Protein AF-A0A5N0YG51-F1 (afdb_monomer)

Secondary structure (DSSP, 8-state):
---EEHHHHHHHTTS-HHHHHHH--HHHHHHHEEEEEETTEEEEEE-HHHHHHHHHHHHS------------S--HHHHHHHHHHHHHHHHHHHHHHHHHHHHHHHHHHHHHHHHHHHHHHHHHHHHHS----

Organism: NCBI:txid53345

Foldseek 3Di:
DDWAALVRLCVVLVHDSVVVVLVCDPVNCVPFWDFDQDPNDTTITGHPVSSVVSSCVSVVDPDPDPDPDPDDDDVPVVVVVVVVVVVVVVVVVVVVVVVVVVVVVVVVVVVVVVVVVVVVVVVVVVVVPDDDD

Radius of gyration: 28.39 Å; Cα contacts (8 Å, |Δi|>4): 68; chains: 1; bounding box: 48×40×88 Å

Sequence (133 aa):
MTDKTIKELAEEFHVSKQAIRKRLSADFRENYVQTVTRNGVKTLVVSYKGYWLLKQHFLGSNTTGNQVETVTSNDENSIIDFLHEQLQEKDTQIKQMQKLLDQQQQLTLQANQQIEKLQEQLQLAYTEETPED

Nearest PDB structures (foldseek):
  2rdp-assembly1_A-2  TM=3.921E-01  e=1.445E-02  Geobacillus stearothermophilus
  5k5o-assembly1_C  TM=5.332E-01  e=8.472E-02  Sulfolobus sp. NOB8H2
  3eco-assembly1_A  TM=4.017E-01  e=3.579E-01  Staphylococcus aureus subsp. aureus Mu50
  3fm5-assembly3_D  TM=4.093E-01  e=5.302E-01  Rhodococcus jostii RHA1
  8s8f-assembly1_K  TM=3.637E-01  e=3.140E-01  Kluyveromyces lactis NRRL Y-1140

Mean predicted aligned error: 14.41 Å

pLDDT: mean 79.54, std 16.94, range [36.66, 97.81]

Structure (mmCIF, N/CA/C/O backbone):
data_AF-A0A5N0YG51-F1
#
_entry.id   AF-A0A5N0YG51-F1
#
loop_
_atom_site.group_PDB
_atom_site.id
_atom_site.type_symbol
_atom_site.label_atom_id
_atom_site.label_alt_id
_atom_site.label_comp_id
_atom_site.label_asym_id
_atom_site.label_entity_id
_atom_site.label_seq_id
_atom_site.pdbx_PDB_ins_code
_atom_site.Cartn_x
_atom_site.Cartn_y
_atom_site.Cartn_z
_atom_site.occupancy
_atom_site.B_iso_or_equiv
_atom_site.auth_seq_id
_atom_site.auth_comp_id
_atom_site.auth_asym_id
_atom_site.auth_atom_id
_atom_site.pdbx_PDB_model_num
ATOM 1 N N . MET A 1 1 ? 2.578 12.013 -6.818 1.00 53.91 1 MET A N 1
ATOM 2 C CA . MET A 1 1 ? 3.282 10.816 -7.333 1.00 53.91 1 MET A CA 1
ATOM 3 C C . MET A 1 1 ? 4.607 11.290 -7.899 1.00 53.91 1 MET A C 1
ATOM 5 O O . MET A 1 1 ? 4.592 12.259 -8.644 1.00 53.91 1 MET A O 1
ATOM 9 N N . THR A 1 2 ? 5.726 10.714 -7.463 1.00 72.81 2 THR A N 1
ATOM 10 C CA . THR A 1 2 ?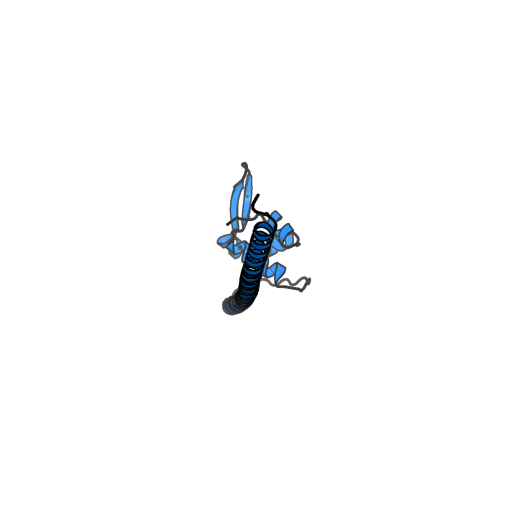 7.050 11.347 -7.601 1.00 72.81 2 THR A CA 1
ATOM 11 C C . THR A 1 2 ? 7.904 10.613 -8.624 1.00 72.81 2 THR A C 1
ATOM 13 O O . THR A 1 2 ? 8.128 9.412 -8.479 1.00 72.81 2 THR A O 1
ATOM 16 N N . ASP A 1 3 ? 8.404 11.339 -9.622 1.00 83.62 3 ASP A N 1
ATOM 17 C CA . ASP A 1 3 ? 9.371 10.805 -10.580 1.00 83.62 3 ASP 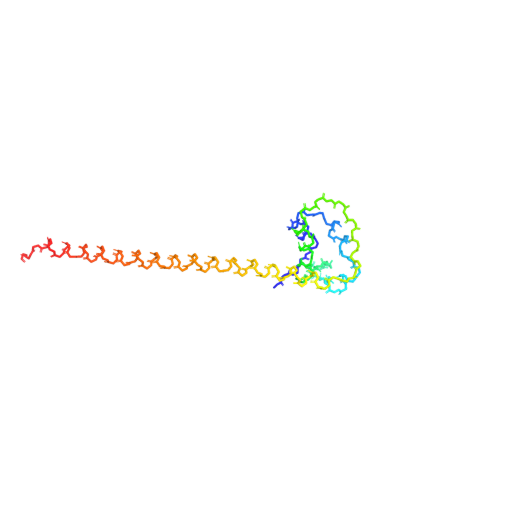A CA 1
ATOM 18 C C . ASP A 1 3 ? 10.722 10.569 -9.906 1.00 83.62 3 ASP A C 1
ATOM 20 O O . ASP A 1 3 ? 11.203 11.406 -9.130 1.00 83.62 3 ASP A O 1
ATOM 24 N N . LYS A 1 4 ? 11.344 9.435 -10.231 1.00 89.44 4 LYS A N 1
ATOM 25 C CA . LYS A 1 4 ? 12.583 8.975 -9.598 1.00 89.44 4 LYS A CA 1
ATOM 26 C C . LYS A 1 4 ? 13.734 8.956 -10.588 1.00 89.44 4 LYS A C 1
ATOM 28 O O . LYS A 1 4 ? 13.596 8.571 -11.746 1.00 89.44 4 LYS A O 1
ATOM 33 N N . THR A 1 5 ? 14.901 9.358 -10.125 1.00 92.06 5 THR A N 1
ATOM 34 C CA . THR A 1 5 ? 16.156 9.273 -10.867 1.00 92.06 5 THR A CA 1
ATOM 35 C C . THR A 1 5 ? 16.670 7.838 -10.895 1.00 92.06 5 THR A C 1
ATOM 37 O O . THR A 1 5 ? 16.426 7.055 -9.982 1.00 92.06 5 THR A O 1
ATOM 40 N N . ILE A 1 6 ? 17.497 7.503 -11.889 1.00 90.44 6 ILE A N 1
ATOM 41 C CA . ILE A 1 6 ? 18.175 6.192 -11.952 1.00 90.44 6 ILE A CA 1
ATOM 42 C C . ILE A 1 6 ? 18.959 5.887 -10.661 1.00 90.44 6 ILE A C 1
ATOM 44 O O . ILE A 1 6 ? 19.098 4.726 -10.288 1.00 90.44 6 ILE A O 1
ATOM 48 N N . LYS A 1 7 ? 19.482 6.914 -9.974 1.00 90.75 7 LYS A N 1
ATOM 49 C CA . LYS A 1 7 ? 20.189 6.741 -8.698 1.00 90.75 7 LYS A CA 1
ATOM 50 C C . LYS A 1 7 ? 19.244 6.235 -7.606 1.00 90.75 7 LYS A C 1
ATOM 52 O O . LYS A 1 7 ? 19.561 5.232 -6.984 1.00 90.75 7 LYS A O 1
ATOM 57 N N . GLU A 1 8 ? 18.108 6.900 -7.421 1.00 90.50 8 GLU A N 1
ATOM 58 C CA . GLU A 1 8 ? 17.109 6.517 -6.414 1.00 90.50 8 GLU A CA 1
ATOM 59 C C . GLU A 1 8 ? 16.550 5.117 -6.697 1.00 90.50 8 GLU A C 1
ATOM 61 O O . GLU A 1 8 ? 16.408 4.315 -5.784 1.00 90.50 8 GLU A O 1
ATOM 66 N N . LEU A 1 9 ? 16.317 4.789 -7.973 1.00 89.94 9 LEU A N 1
ATOM 67 C CA . LEU A 1 9 ? 15.889 3.450 -8.388 1.00 89.94 9 LEU A CA 1
ATOM 68 C C . LEU A 1 9 ? 16.922 2.368 -8.055 1.00 89.94 9 LEU A C 1
ATOM 70 O O . LEU A 1 9 ? 16.560 1.287 -7.609 1.00 89.94 9 LEU A O 1
ATOM 74 N N . ALA A 1 10 ? 18.208 2.648 -8.279 1.00 88.31 10 ALA A N 1
ATOM 75 C CA . ALA A 1 10 ? 19.290 1.702 -8.004 1.00 88.31 10 ALA A CA 1
ATOM 76 C C . ALA A 1 10 ? 19.391 1.375 -6.512 1.00 88.31 10 ALA A C 1
ATOM 78 O O . ALA A 1 10 ? 19.545 0.215 -6.138 1.00 88.31 10 ALA A O 1
ATOM 79 N N . GLU A 1 11 ? 19.282 2.407 -5.677 1.00 88.81 11 GLU A N 1
ATOM 80 C CA . GLU A 1 11 ? 19.307 2.272 -4.222 1.00 88.81 11 GLU A CA 1
ATOM 81 C C . GLU A 1 11 ? 18.078 1.505 -3.714 1.00 88.81 11 GLU A C 1
ATOM 83 O O . GLU A 1 11 ? 18.229 0.602 -2.897 1.00 88.81 11 GLU A O 1
ATOM 88 N N . GLU A 1 12 ? 16.887 1.798 -4.245 1.00 87.94 12 GLU A N 1
ATOM 89 C CA . GLU A 1 12 ? 15.632 1.164 -3.825 1.00 87.94 12 GLU A CA 1
ATOM 90 C C . GLU A 1 12 ? 15.495 -0.295 -4.282 1.00 87.94 12 GLU A C 1
ATOM 92 O O . GLU A 1 12 ? 14.955 -1.122 -3.555 1.00 87.94 12 GLU A O 1
ATOM 97 N N . PHE A 1 13 ? 15.977 -0.627 -5.479 1.00 85.31 13 PHE A N 1
ATOM 98 C CA . PHE A 1 13 ? 15.923 -1.995 -6.003 1.00 85.31 13 PHE A CA 1
ATOM 99 C C . PHE A 1 13 ? 17.128 -2.843 -5.583 1.00 85.31 13 PHE A C 1
ATOM 101 O O . PHE A 1 13 ? 17.198 -4.010 -5.950 1.00 85.31 13 PHE A O 1
ATOM 108 N N . HIS A 1 14 ? 18.093 -2.270 -4.854 1.00 86.25 14 HIS A N 1
ATOM 109 C CA . HIS A 1 14 ? 19.357 -2.922 -4.496 1.00 86.25 14 HIS A CA 1
ATOM 110 C C . HIS A 1 14 ? 20.130 -3.479 -5.709 1.00 86.25 14 HIS A C 1
ATOM 112 O O . HIS A 1 14 ? 20.790 -4.515 -5.633 1.00 86.25 14 HIS A O 1
ATOM 118 N N . VAL A 1 15 ? 20.085 -2.766 -6.840 1.00 84.69 15 VAL A N 1
ATOM 119 C CA . VAL A 1 15 ? 20.788 -3.135 -8.080 1.00 84.69 15 VAL A CA 1
ATOM 120 C C . VAL A 1 15 ? 21.717 -2.027 -8.553 1.00 84.69 15 VAL A C 1
ATOM 122 O O . VAL A 1 15 ? 21.613 -0.865 -8.167 1.00 84.69 15 VAL A O 1
ATOM 125 N N . SER A 1 16 ? 22.648 -2.359 -9.448 1.00 87.25 16 SER A N 1
ATOM 126 C CA . SER A 1 16 ? 23.538 -1.344 -10.008 1.00 87.25 16 SER A CA 1
ATOM 127 C C . SER A 1 16 ? 22.788 -0.370 -10.932 1.00 87.25 16 SER A C 1
ATOM 129 O O . SER A 1 16 ? 21.889 -0.747 -11.687 1.00 87.25 16 SER A O 1
ATOM 131 N N . LYS A 1 17 ? 23.230 0.896 -10.972 1.00 90.06 17 LYS A N 1
ATOM 132 C CA . LYS A 1 17 ? 22.726 1.900 -11.937 1.00 90.06 1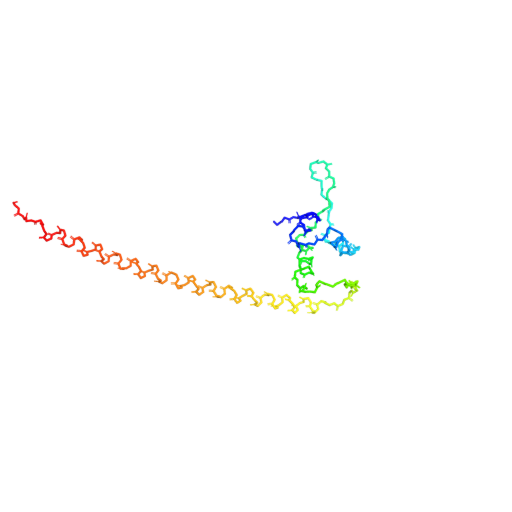7 LYS A CA 1
ATOM 133 C C . LYS A 1 17 ? 22.840 1.421 -13.390 1.00 90.06 17 LYS A C 1
ATOM 135 O O . LYS A 1 17 ? 22.059 1.844 -14.238 1.00 90.06 17 LYS A O 1
ATOM 140 N N . GLN A 1 18 ? 23.829 0.571 -13.679 1.00 87.62 18 GLN A N 1
ATOM 141 C CA . GLN A 1 18 ? 24.020 -0.008 -15.008 1.00 87.62 18 GLN A CA 1
ATOM 142 C C . GLN A 1 18 ? 22.982 -1.083 -15.326 1.00 87.62 18 GLN A C 1
ATOM 144 O O . GLN A 1 18 ? 22.491 -1.113 -16.451 1.00 87.62 18 GLN A O 1
ATOM 149 N N . ALA A 1 19 ? 22.586 -1.901 -14.347 1.00 84.69 19 ALA A N 1
ATOM 150 C CA . ALA A 1 19 ? 21.508 -2.870 -14.522 1.00 84.69 19 ALA A CA 1
ATOM 151 C C . ALA A 1 19 ? 20.198 -2.171 -14.909 1.00 84.69 19 ALA A C 1
ATOM 153 O O . ALA A 1 19 ? 19.544 -2.585 -15.863 1.00 84.69 19 ALA A O 1
ATOM 154 N N . ILE A 1 20 ? 19.873 -1.052 -14.253 1.00 86.50 20 ILE A N 1
ATOM 155 C CA . ILE A 1 20 ? 18.703 -0.241 -14.616 1.00 86.50 20 ILE A CA 1
ATOM 156 C C . ILE A 1 20 ? 18.856 0.335 -16.022 1.00 86.50 20 ILE A C 1
ATOM 158 O O . ILE A 1 20 ? 17.963 0.163 -16.842 1.00 86.50 20 ILE A O 1
ATOM 162 N N . ARG A 1 21 ? 19.998 0.956 -16.355 1.00 88.69 21 ARG A N 1
ATOM 163 C CA . ARG A 1 21 ? 20.228 1.510 -17.704 1.00 88.69 21 ARG A CA 1
ATOM 164 C C . ARG A 1 21 ? 20.089 0.476 -18.814 1.00 88.69 21 ARG A C 1
ATOM 166 O O . ARG A 1 21 ? 19.566 0.813 -19.867 1.00 88.69 21 ARG A O 1
ATOM 173 N N . LYS A 1 22 ? 20.513 -0.765 -18.574 1.00 88.31 22 LYS A N 1
ATOM 174 C CA . LYS A 1 22 ? 20.366 -1.869 -19.529 1.00 88.31 22 LYS A CA 1
ATOM 175 C C . LYS A 1 22 ? 18.898 -2.196 -19.828 1.00 88.31 22 LYS A C 1
ATOM 177 O O . LYS A 1 22 ? 18.598 -2.682 -20.910 1.00 88.31 22 LYS A O 1
ATOM 182 N N . ARG A 1 23 ? 17.994 -1.914 -18.887 1.00 81.75 23 ARG A N 1
ATOM 183 C CA . ARG A 1 23 ? 16.544 -2.108 -19.031 1.00 81.75 23 ARG A CA 1
ATOM 184 C C . ARG A 1 23 ? 15.824 -0.897 -19.636 1.00 81.75 23 ARG A C 1
ATOM 186 O O . ARG A 1 23 ? 14.670 -1.023 -20.022 1.00 81.75 23 ARG A O 1
ATOM 193 N N . LEU A 1 24 ? 16.489 0.253 -19.772 1.00 85.44 24 LEU A N 1
ATOM 194 C CA . LEU A 1 24 ? 15.952 1.424 -20.474 1.00 85.44 24 LEU A CA 1
ATOM 195 C C . LEU A 1 24 ? 16.165 1.266 -21.993 1.00 85.44 24 LEU A C 1
ATOM 197 O O . LEU A 1 24 ? 17.057 1.903 -22.564 1.00 85.44 24 LEU A O 1
ATOM 201 N N . SER A 1 25 ? 15.355 0.421 -22.639 1.00 84.75 25 SER A N 1
ATOM 202 C CA . SER A 1 25 ? 15.293 0.316 -24.106 1.00 84.75 25 SER A CA 1
ATOM 203 C C . SER A 1 25 ? 14.831 1.633 -24.749 1.00 84.75 25 SER A C 1
ATOM 205 O O . SER A 1 25 ? 14.337 2.527 -24.058 1.00 84.75 25 SER A O 1
ATOM 207 N N . ALA A 1 26 ? 15.007 1.776 -26.067 1.00 84.25 26 ALA A N 1
ATOM 208 C CA . ALA A 1 26 ? 14.552 2.964 -26.796 1.00 84.25 26 ALA A CA 1
ATOM 209 C C . ALA A 1 26 ? 13.051 3.222 -26.559 1.00 84.25 26 ALA A C 1
ATOM 211 O O . ALA A 1 26 ? 12.689 4.304 -26.098 1.00 84.25 26 ALA A O 1
ATOM 212 N N . ASP A 1 27 ? 12.229 2.184 -26.711 1.00 81.31 27 ASP A N 1
ATOM 213 C CA . ASP A 1 27 ? 10.778 2.242 -26.504 1.00 81.31 27 ASP A CA 1
ATOM 214 C C . ASP A 1 27 ? 10.413 2.586 -25.053 1.00 81.31 27 ASP A C 1
ATOM 216 O O . ASP A 1 27 ? 9.524 3.396 -24.787 1.00 81.31 27 ASP A O 1
ATOM 220 N N . PHE A 1 28 ? 11.135 2.024 -24.076 1.00 85.25 28 PHE A N 1
ATOM 221 C CA . PHE A 1 28 ? 10.908 2.350 -22.667 1.00 85.25 28 PHE A CA 1
ATOM 222 C C . PHE A 1 28 ? 11.228 3.819 -22.377 1.00 85.25 28 PHE A C 1
ATOM 224 O O . PHE A 1 28 ? 10.552 4.474 -21.579 1.00 85.25 28 PHE A O 1
ATOM 231 N N . ARG A 1 29 ? 12.276 4.353 -23.013 1.00 87.06 29 ARG A N 1
ATOM 232 C CA . ARG A 1 29 ? 12.686 5.745 -22.826 1.00 87.06 29 ARG A CA 1
ATOM 233 C C . ARG A 1 29 ? 11.692 6.719 -23.432 1.00 87.06 29 ARG A C 1
ATOM 235 O O . ARG A 1 29 ? 11.448 7.748 -22.818 1.00 87.06 29 ARG A O 1
ATOM 242 N N . GLU A 1 30 ? 11.121 6.389 -24.580 1.00 87.19 30 GLU A N 1
ATOM 243 C CA . GLU A 1 30 ? 10.099 7.210 -25.226 1.00 87.19 30 GLU A CA 1
ATOM 244 C C . GLU A 1 30 ? 8.829 7.317 -24.373 1.00 87.19 30 GLU A C 1
ATOM 246 O O . GLU A 1 30 ? 8.278 8.402 -24.209 1.00 87.19 30 GLU A O 1
ATOM 251 N N . ASN A 1 31 ? 8.412 6.211 -23.752 1.00 84.06 31 ASN A N 1
ATOM 252 C CA . ASN A 1 31 ? 7.143 6.151 -23.029 1.00 84.06 31 ASN A CA 1
ATOM 253 C C . ASN A 1 31 ? 7.232 6.556 -21.551 1.00 84.06 31 ASN A C 1
ATOM 255 O O . ASN A 1 31 ? 6.256 7.050 -20.982 1.00 84.06 31 ASN A O 1
ATOM 259 N N . TYR A 1 32 ? 8.372 6.317 -20.894 1.00 86.81 32 TYR A N 1
ATOM 260 C CA . TYR A 1 32 ? 8.442 6.375 -19.430 1.00 86.81 32 TYR A CA 1
ATOM 261 C C . TYR A 1 32 ? 9.598 7.188 -18.864 1.00 86.81 32 TYR A C 1
ATOM 263 O O . TYR A 1 32 ? 9.686 7.320 -17.638 1.00 86.81 32 TYR A O 1
ATOM 271 N N . VAL A 1 33 ? 10.474 7.730 -19.708 1.00 89.06 33 VAL A N 1
ATOM 272 C CA . VAL A 1 33 ? 11.636 8.502 -19.275 1.00 89.06 33 VAL A CA 1
ATOM 273 C C . VAL A 1 33 ? 11.512 9.931 -19.760 1.00 89.06 33 VAL A C 1
ATOM 275 O O . VAL A 1 33 ? 11.319 10.198 -20.938 1.00 89.06 33 VAL A O 1
ATOM 278 N N . GLN A 1 34 ? 11.705 10.869 -18.843 1.00 89.94 34 GLN A N 1
ATOM 279 C CA . GLN A 1 34 ? 11.687 12.286 -19.155 1.00 89.94 34 GLN A CA 1
ATOM 280 C C . GLN A 1 34 ? 12.924 12.983 -18.607 1.00 89.94 34 GLN A C 1
ATOM 282 O O . GLN A 1 34 ? 13.550 12.552 -17.637 1.00 89.94 34 GLN A O 1
ATOM 287 N N . THR A 1 35 ? 13.295 14.080 -19.258 1.00 90.38 35 THR A N 1
ATOM 288 C CA . THR A 1 35 ? 14.376 14.942 -18.785 1.00 90.38 35 THR A CA 1
ATOM 289 C C . THR A 1 35 ? 13.761 16.151 -18.106 1.00 90.38 35 THR A C 1
ATOM 291 O O . THR A 1 35 ? 13.072 16.937 -18.748 1.00 90.38 35 THR A O 1
ATOM 294 N N . VAL A 1 36 ? 14.029 16.309 -16.813 1.00 87.00 36 VAL A N 1
ATOM 295 C CA . VAL A 1 36 ? 13.555 17.433 -16.001 1.00 87.00 36 VAL A CA 1
ATOM 296 C C . VAL A 1 36 ? 14.733 18.283 -15.547 1.00 87.00 36 VAL A C 1
ATOM 298 O O . VAL A 1 36 ? 15.788 17.764 -15.185 1.00 87.00 36 VAL A O 1
ATOM 301 N N . THR A 1 37 ? 14.572 19.602 -15.543 1.00 88.00 37 THR A N 1
ATOM 302 C CA . THR A 1 37 ? 15.599 20.507 -15.015 1.00 88.00 37 THR A CA 1
ATOM 303 C C . THR A 1 37 ? 15.407 20.642 -13.509 1.00 88.00 37 THR A C 1
ATOM 305 O O . THR A 1 37 ? 14.448 21.263 -13.060 1.00 88.00 37 THR A O 1
ATOM 308 N N . ARG A 1 38 ? 16.321 20.072 -12.718 1.00 81.25 38 ARG A N 1
ATOM 309 C CA . ARG A 1 38 ? 16.394 20.300 -11.267 1.00 81.25 38 ARG A CA 1
ATOM 310 C C . ARG A 1 38 ? 17.639 21.122 -10.971 1.00 81.25 38 ARG A C 1
ATOM 312 O O . ARG A 1 38 ? 18.728 20.748 -11.391 1.00 81.25 38 ARG A O 1
ATOM 319 N N . ASN A 1 39 ? 17.480 22.234 -10.257 1.00 80.19 39 ASN A N 1
ATOM 320 C CA . ASN A 1 39 ? 18.590 23.100 -9.837 1.00 80.19 39 ASN A CA 1
ATOM 321 C C . ASN A 1 39 ? 19.501 23.532 -11.006 1.00 80.19 39 ASN A C 1
ATOM 323 O O . ASN A 1 39 ? 20.722 23.501 -10.897 1.00 80.19 39 ASN A O 1
ATOM 327 N N . GLY A 1 40 ? 18.908 23.857 -12.161 1.00 83.44 40 GLY A N 1
ATOM 328 C CA . GLY A 1 40 ? 19.647 24.239 -13.372 1.00 83.44 40 GLY A CA 1
ATOM 329 C C . GLY A 1 40 ? 20.319 23.081 -14.125 1.00 83.44 40 GLY A C 1
ATOM 330 O O . GLY A 1 40 ? 20.876 23.304 -15.196 1.00 83.44 40 GLY A O 1
ATOM 331 N N . VAL A 1 41 ? 20.231 21.841 -13.627 1.00 86.25 41 VAL A N 1
ATOM 332 C CA . VAL A 1 41 ? 20.831 20.652 -14.246 1.00 86.25 41 VAL A CA 1
ATOM 333 C C . VAL A 1 41 ? 19.753 19.752 -14.847 1.00 86.25 41 VAL A C 1
ATOM 335 O O . VAL A 1 41 ? 18.800 19.338 -14.179 1.00 86.25 41 VAL A O 1
ATOM 338 N N . LYS A 1 42 ? 19.925 19.403 -16.126 1.00 87.06 42 LYS A N 1
ATOM 339 C CA . LYS A 1 42 ? 19.075 18.428 -16.819 1.00 87.06 42 LYS A CA 1
ATOM 340 C C . LYS A 1 42 ? 19.279 17.045 -16.202 1.00 87.06 42 LYS A C 1
ATOM 342 O O . LYS A 1 42 ? 20.348 16.453 -16.319 1.00 87.06 42 LYS A O 1
ATOM 347 N N . THR A 1 43 ? 18.242 16.538 -15.551 1.00 88.12 43 THR A N 1
ATOM 348 C CA . THR A 1 43 ? 18.238 15.261 -14.844 1.00 88.12 43 THR A CA 1
ATOM 349 C C . THR A 1 43 ? 17.223 14.331 -15.483 1.00 88.12 43 THR A C 1
ATOM 351 O O . THR A 1 43 ? 16.073 14.696 -15.707 1.00 88.12 43 THR A O 1
ATOM 354 N N . LEU A 1 44 ? 17.652 13.107 -15.767 1.00 89.62 44 LEU A N 1
ATOM 355 C CA . LEU A 1 44 ? 16.789 12.078 -16.321 1.00 89.62 44 LEU A CA 1
ATOM 356 C C . LEU A 1 44 ? 16.038 11.375 -15.187 1.00 89.62 44 LEU A C 1
ATOM 358 O O . LEU A 1 44 ? 16.653 10.833 -14.262 1.00 89.62 44 LEU A O 1
ATOM 362 N N . VAL A 1 45 ? 14.713 11.398 -15.273 1.00 90.88 45 VAL A N 1
ATOM 363 C CA . VAL A 1 45 ? 13.804 10.786 -14.307 1.00 90.88 45 VAL A CA 1
ATOM 364 C C . VAL A 1 45 ? 12.869 9.815 -15.013 1.00 90.88 45 VAL A C 1
ATOM 366 O O . VAL A 1 45 ? 12.533 9.973 -16.186 1.00 90.88 45 VAL A O 1
ATOM 369 N N . VAL A 1 46 ? 12.474 8.785 -14.283 1.00 90.19 46 VAL A N 1
ATOM 370 C CA . VAL A 1 46 ? 11.520 7.776 -14.715 1.00 90.19 46 VAL A CA 1
ATOM 371 C C . VAL A 1 46 ? 10.171 8.117 -14.097 1.00 90.19 46 VAL A C 1
ATOM 373 O O . VAL A 1 46 ? 10.081 8.377 -12.892 1.00 90.19 46 VAL A O 1
ATOM 376 N N . SER A 1 47 ? 9.139 8.112 -14.936 1.00 89.56 47 SER A N 1
ATOM 377 C CA . SER A 1 47 ? 7.751 8.298 -14.522 1.00 89.56 47 SER A CA 1
ATOM 378 C C . SER A 1 47 ? 7.304 7.207 -13.549 1.00 89.56 47 SER A C 1
ATOM 380 O O . SER A 1 47 ? 7.861 6.107 -13.509 1.00 89.56 47 SER A O 1
ATOM 382 N N . TYR A 1 48 ? 6.230 7.468 -12.807 1.00 83.19 48 TYR A N 1
ATOM 383 C CA . TYR A 1 48 ? 5.650 6.487 -11.887 1.00 83.19 48 TYR A CA 1
ATOM 384 C C . TYR A 1 48 ? 5.320 5.134 -12.550 1.00 83.19 48 TYR A C 1
ATOM 386 O O . TYR A 1 48 ? 5.567 4.083 -11.962 1.00 83.19 48 TYR A O 1
ATOM 394 N N . LYS A 1 49 ? 4.810 5.143 -13.791 1.00 82.00 49 LYS A N 1
ATOM 395 C CA . LYS A 1 49 ? 4.510 3.911 -14.544 1.00 82.00 49 LYS A CA 1
ATOM 396 C C . LYS A 1 49 ? 5.786 3.134 -14.890 1.00 82.00 49 LYS A C 1
ATOM 398 O O . LYS A 1 49 ? 5.846 1.930 -14.664 1.00 82.00 49 LYS A O 1
ATOM 403 N N . GLY A 1 50 ? 6.830 3.829 -15.349 1.00 85.69 50 GLY A N 1
ATOM 404 C CA . GLY A 1 50 ? 8.130 3.207 -15.617 1.00 85.69 50 GLY A CA 1
ATOM 405 C C . GLY A 1 50 ? 8.807 2.662 -14.359 1.00 85.69 50 GLY A C 1
ATOM 406 O O . GLY A 1 50 ? 9.425 1.601 -14.403 1.00 85.69 50 GLY A O 1
ATOM 407 N N . TYR A 1 51 ? 8.660 3.351 -13.223 1.00 86.88 51 TYR A N 1
ATOM 408 C CA . TYR A 1 51 ? 9.134 2.865 -11.926 1.00 86.88 51 TYR A CA 1
ATOM 409 C C . TYR A 1 51 ? 8.530 1.501 -11.590 1.00 86.88 51 TYR A C 1
ATOM 411 O O . TYR A 1 51 ? 9.276 0.604 -11.209 1.00 86.88 51 TYR A O 1
ATOM 419 N N . TRP A 1 52 ? 7.216 1.328 -11.756 1.00 82.38 52 TRP A N 1
ATOM 420 C CA . TRP A 1 52 ? 6.553 0.058 -11.455 1.00 82.38 52 TRP A CA 1
ATOM 421 C C . TRP A 1 52 ? 7.013 -1.081 -12.359 1.00 82.38 52 TRP A C 1
ATOM 423 O O . TRP A 1 52 ? 7.299 -2.158 -11.845 1.00 82.38 52 TRP A O 1
ATOM 433 N N . LEU A 1 53 ? 7.175 -0.827 -13.660 1.00 83.19 53 LEU A N 1
ATOM 434 C CA . LEU A 1 53 ? 7.721 -1.815 -14.597 1.00 83.19 53 LEU A CA 1
ATOM 435 C C . LEU A 1 53 ? 9.130 -2.269 -14.188 1.00 83.19 53 LEU A C 1
ATOM 437 O O . LEU A 1 53 ? 9.430 -3.461 -14.164 1.00 83.19 53 LEU A O 1
ATOM 441 N N . LEU A 1 54 ? 9.999 -1.318 -13.825 1.00 85.56 54 LEU A N 1
ATOM 442 C CA . LEU A 1 54 ? 11.350 -1.638 -13.363 1.00 85.56 54 LEU A CA 1
ATOM 443 C C . LEU A 1 54 ? 11.322 -2.365 -12.014 1.00 85.56 54 LEU A C 1
ATOM 445 O O . LEU A 1 54 ? 12.044 -3.343 -11.838 1.00 85.56 54 LEU A O 1
ATOM 449 N N . LYS A 1 55 ? 10.475 -1.924 -11.078 1.00 83.94 55 LYS A N 1
ATOM 450 C CA . LYS A 1 55 ? 10.320 -2.552 -9.763 1.00 83.94 55 LYS A CA 1
ATOM 451 C C . LYS A 1 55 ? 9.891 -4.005 -9.902 1.00 83.94 55 LYS A C 1
ATOM 453 O O . LYS A 1 55 ? 10.487 -4.862 -9.264 1.00 83.94 55 LYS A O 1
ATOM 458 N N . GLN A 1 56 ? 8.915 -4.285 -10.760 1.00 73.75 56 GLN A N 1
ATOM 459 C CA . GLN A 1 56 ? 8.468 -5.642 -11.058 1.00 73.75 56 GLN A CA 1
ATOM 460 C C . GLN A 1 56 ? 9.624 -6.504 -11.570 1.00 73.75 56 GLN A C 1
ATOM 462 O O . GLN A 1 56 ? 9.860 -7.588 -11.048 1.00 73.75 56 GLN A O 1
ATOM 467 N N . HIS A 1 57 ? 10.396 -5.996 -12.530 1.00 76.56 57 HIS A N 1
ATOM 468 C CA . HIS A 1 57 ? 11.506 -6.746 -13.108 1.00 76.56 57 HIS A CA 1
ATOM 469 C C . HIS A 1 57 ? 12.622 -7.048 -12.089 1.00 76.56 57 HIS A C 1
ATOM 471 O O . HIS A 1 57 ? 13.250 -8.103 -12.152 1.00 76.56 57 HIS A O 1
ATOM 477 N N . PHE A 1 58 ? 12.926 -6.121 -11.178 1.00 80.00 58 PHE A N 1
ATOM 478 C CA . PHE A 1 58 ? 14.029 -6.290 -10.226 1.00 80.00 58 PHE A CA 1
ATOM 479 C C . PHE A 1 58 ? 13.631 -6.971 -8.911 1.00 80.00 58 PHE A C 1
ATOM 481 O O . PHE A 1 58 ? 14.493 -7.589 -8.298 1.00 80.00 58 PHE A O 1
ATOM 488 N N . LEU A 1 59 ? 12.367 -6.881 -8.478 1.00 70.81 59 LEU A N 1
ATOM 489 C CA . L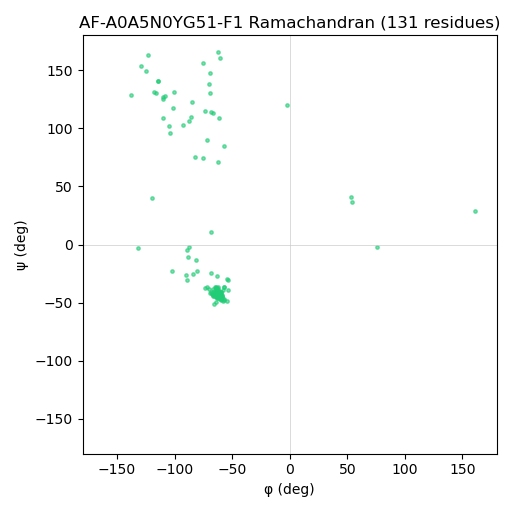EU A 1 59 ? 11.895 -7.487 -7.222 1.00 70.81 59 LEU A CA 1
ATOM 490 C C . LEU A 1 59 ? 11.102 -8.787 -7.431 1.00 70.81 59 LEU A C 1
ATOM 492 O O . LEU A 1 59 ? 11.027 -9.586 -6.507 1.00 70.81 59 LEU A O 1
ATOM 496 N N . GLY A 1 60 ? 10.509 -9.012 -8.609 1.00 58.56 60 GLY A N 1
ATOM 497 C CA . GLY A 1 60 ? 9.728 -10.223 -8.907 1.00 58.56 60 GLY A CA 1
ATOM 498 C C . GLY A 1 60 ? 10.575 -11.439 -9.295 1.00 58.56 60 GLY A C 1
ATOM 499 O O . GLY A 1 60 ? 10.079 -12.561 -9.307 1.00 58.56 60 GLY A O 1
ATOM 500 N N . SER A 1 61 ? 11.860 -11.240 -9.598 1.00 51.38 61 SER A N 1
ATOM 501 C CA . SER A 1 61 ? 12.782 -12.313 -9.963 1.00 51.38 61 SER A CA 1
ATOM 502 C C . SER A 1 61 ? 13.722 -12.613 -8.795 1.00 51.38 61 SER A C 1
ATOM 504 O O . SER A 1 61 ? 14.711 -11.918 -8.581 1.00 51.38 61 SER A O 1
ATOM 506 N N . ASN A 1 62 ? 13.457 -13.697 -8.063 1.00 47.28 62 ASN A N 1
ATOM 507 C CA . ASN A 1 62 ? 14.398 -14.271 -7.089 1.00 47.28 62 ASN A CA 1
ATOM 508 C C . ASN A 1 62 ? 15.646 -14.898 -7.749 1.00 47.28 62 ASN A C 1
ATOM 510 O O . ASN A 1 62 ? 16.413 -15.594 -7.086 1.00 47.28 62 ASN A O 1
ATOM 514 N N . THR A 1 63 ? 15.879 -14.689 -9.048 1.00 43.53 63 THR A N 1
ATOM 515 C CA . THR A 1 63 ? 17.044 -15.236 -9.741 1.00 43.53 63 THR A CA 1
ATOM 516 C C . THR A 1 63 ? 18.080 -14.147 -9.970 1.00 43.53 63 THR A C 1
ATOM 518 O O . THR A 1 63 ? 18.066 -13.415 -10.959 1.00 43.53 63 THR A O 1
ATOM 521 N N . THR A 1 64 ? 19.039 -14.089 -9.051 1.00 42.19 64 THR A N 1
ATOM 522 C CA . THR A 1 64 ? 20.383 -13.537 -9.242 1.00 42.19 64 THR A CA 1
ATOM 523 C C . THR A 1 64 ? 21.125 -14.347 -10.313 1.00 42.19 64 THR A C 1
ATOM 525 O O . THR A 1 64 ? 22.041 -15.113 -10.039 1.00 42.19 64 THR A O 1
ATOM 528 N N . GLY A 1 65 ? 20.715 -14.201 -11.569 1.00 37.81 65 GLY A N 1
ATOM 529 C CA . GLY A 1 65 ? 21.356 -14.824 -12.718 1.00 37.81 65 GLY A CA 1
ATOM 530 C C . GLY A 1 65 ? 21.436 -13.827 -13.858 1.00 37.81 65 GLY A C 1
ATOM 531 O O . GLY A 1 65 ? 20.443 -13.199 -14.209 1.00 37.81 65 GLY A O 1
ATOM 532 N N . ASN A 1 66 ? 22.627 -13.661 -14.431 1.00 41.47 66 ASN A N 1
ATOM 533 C CA . ASN A 1 66 ? 22.857 -12.916 -15.668 1.00 41.47 66 ASN A CA 1
ATOM 534 C C . ASN A 1 66 ? 21.999 -13.502 -16.807 1.00 41.47 66 ASN A C 1
ATOM 536 O O . ASN A 1 66 ? 22.483 -14.312 -17.591 1.00 41.47 66 ASN A O 1
ATOM 540 N N . GLN A 1 67 ? 20.739 -13.093 -16.924 1.00 42.47 67 GLN A N 1
ATOM 541 C CA . GLN A 1 67 ? 19.914 -13.399 -18.084 1.00 42.47 67 GLN A CA 1
ATOM 542 C C . GLN A 1 67 ? 19.681 -12.121 -18.883 1.00 42.47 67 GLN A C 1
ATOM 544 O O . GLN A 1 67 ? 19.031 -11.155 -18.471 1.00 42.47 67 GLN A O 1
ATOM 549 N N . VAL A 1 68 ? 20.345 -12.106 -20.037 1.00 45.34 68 VAL A N 1
ATOM 550 C CA . VAL A 1 68 ? 20.154 -11.155 -21.125 1.00 45.34 68 VAL A CA 1
ATOM 551 C C . VAL A 1 68 ? 18.862 -11.543 -21.832 1.00 45.34 68 VAL A C 1
ATOM 553 O O . VAL A 1 68 ? 18.893 -12.101 -22.918 1.00 45.34 68 VAL A O 1
ATOM 556 N N . GLU A 1 69 ? 17.722 -11.265 -21.215 1.00 40.72 69 GLU A N 1
ATOM 557 C CA . GLU A 1 69 ? 16.456 -11.269 -21.943 1.00 40.72 69 GLU A CA 1
ATOM 558 C C . GLU A 1 69 ? 16.187 -9.853 -22.424 1.00 40.72 69 GLU A C 1
ATOM 560 O O . GLU A 1 69 ? 15.875 -8.939 -21.656 1.00 40.72 69 GLU A O 1
ATOM 565 N N . THR A 1 70 ? 16.431 -9.664 -23.717 1.00 39.91 70 THR A N 1
ATOM 566 C CA . THR A 1 70 ? 15.859 -8.567 -24.486 1.00 39.91 70 THR A CA 1
ATOM 567 C C . THR A 1 70 ? 14.372 -8.867 -24.579 1.00 39.91 70 THR A C 1
ATOM 569 O O . THR A 1 70 ? 13.986 -9.877 -25.155 1.00 39.91 70 THR A O 1
ATOM 572 N N . VAL A 1 71 ? 13.544 -8.027 -23.957 1.00 48.38 71 VAL A N 1
ATOM 573 C CA . VAL A 1 71 ? 12.089 -8.154 -24.055 1.00 48.38 71 VAL A CA 1
ATOM 574 C C . VAL A 1 71 ? 11.703 -7.718 -25.463 1.00 48.38 71 VAL A C 1
ATOM 576 O O . VAL A 1 71 ? 11.510 -6.535 -25.731 1.00 48.38 71 VAL A O 1
ATOM 579 N N . THR A 1 72 ? 11.677 -8.672 -26.387 1.00 36.66 72 THR A N 1
ATOM 580 C CA . THR A 1 72 ? 10.857 -8.570 -27.586 1.00 36.66 72 THR A CA 1
ATOM 581 C C . THR A 1 72 ? 9.419 -8.789 -27.147 1.00 36.66 72 THR A C 1
ATOM 583 O O . THR A 1 72 ? 9.083 -9.847 -26.624 1.00 36.66 72 THR A O 1
ATOM 586 N N . SER A 1 73 ? 8.627 -7.735 -27.301 1.00 50.03 73 SER A N 1
ATOM 587 C CA . SER A 1 73 ? 7.178 -7.697 -27.499 1.00 50.03 73 SER A CA 1
ATOM 588 C C . SER A 1 73 ? 6.504 -9.073 -27.598 1.00 50.03 73 SER A C 1
ATOM 590 O O . SER A 1 73 ? 6.852 -9.815 -28.515 1.00 50.03 73 SER A O 1
ATOM 592 N N . ASN A 1 74 ? 5.558 -9.374 -26.684 1.00 46.56 74 ASN A N 1
ATOM 593 C CA . ASN A 1 74 ? 4.288 -10.119 -26.909 1.00 46.56 74 ASN A CA 1
ATOM 594 C C . ASN A 1 74 ? 3.623 -10.716 -25.639 1.00 46.56 74 ASN A C 1
ATOM 596 O O . ASN A 1 74 ? 2.884 -11.686 -25.749 1.00 46.56 74 ASN A O 1
ATOM 600 N N . ASP A 1 75 ? 3.797 -10.135 -24.449 1.00 53.62 75 ASP A N 1
ATOM 601 C CA . ASP A 1 75 ? 3.280 -10.732 -23.201 1.00 53.62 75 ASP A CA 1
ATOM 602 C C . ASP A 1 75 ? 2.277 -9.834 -22.449 1.00 53.62 75 ASP A C 1
ATOM 604 O O . ASP A 1 75 ? 2.282 -9.752 -21.224 1.00 53.62 75 ASP A O 1
ATOM 608 N N . GLU A 1 76 ? 1.375 -9.149 -23.161 1.00 53.72 76 GLU A N 1
ATOM 609 C CA . GLU A 1 76 ? 0.285 -8.390 -22.514 1.00 53.72 76 GLU A CA 1
ATOM 610 C C . GLU A 1 76 ? -0.582 -9.285 -21.607 1.00 53.72 76 GLU A C 1
ATOM 612 O O . GLU A 1 76 ? -0.948 -8.868 -20.511 1.00 53.72 76 GLU A O 1
ATOM 617 N N . ASN A 1 77 ? -0.824 -10.542 -22.000 1.00 56.41 77 ASN A N 1
ATOM 618 C CA . ASN A 1 77 ? -1.585 -11.505 -21.192 1.00 56.41 77 ASN A CA 1
ATOM 619 C C . ASN A 1 77 ? -0.835 -11.939 -19.920 1.00 56.41 77 ASN A C 1
ATOM 621 O O . ASN A 1 77 ? -1.426 -11.958 -18.848 1.00 56.41 77 ASN A O 1
ATOM 625 N N . SER A 1 78 ? 0.474 -12.191 -20.009 1.00 59.62 78 SER A N 1
ATOM 626 C CA . SER A 1 78 ? 1.316 -12.522 -18.845 1.00 59.62 78 SER A CA 1
ATOM 627 C C . SER A 1 78 ? 1.392 -11.359 -17.844 1.00 59.62 78 SER A C 1
ATOM 629 O O . SER A 1 78 ? 1.348 -11.555 -16.629 1.00 59.62 78 SER A O 1
ATOM 631 N N . ILE A 1 79 ? 1.417 -10.118 -18.344 1.00 62.69 79 ILE A N 1
ATOM 632 C CA . ILE A 1 79 ? 1.377 -8.917 -17.502 1.00 62.69 79 ILE A CA 1
ATOM 633 C C . ILE A 1 79 ? 0.016 -8.779 -16.808 1.00 62.69 79 ILE A C 1
ATOM 635 O O . ILE A 1 79 ? -0.025 -8.435 -15.627 1.00 62.69 79 ILE A O 1
ATOM 639 N N . ILE A 1 80 ? -1.087 -9.044 -17.513 1.00 72.94 80 ILE A N 1
ATOM 640 C CA . ILE A 1 80 ? -2.440 -9.002 -16.943 1.00 72.94 80 ILE A CA 1
ATOM 641 C C . ILE A 1 80 ? -2.605 -10.071 -15.858 1.00 72.94 80 ILE A C 1
ATOM 643 O O . ILE A 1 80 ? -3.089 -9.743 -14.775 1.00 72.94 80 ILE A O 1
ATOM 647 N N . ASP A 1 81 ? -2.152 -11.299 -16.104 1.00 69.69 81 ASP A N 1
ATOM 648 C CA . ASP A 1 81 ? -2.255 -12.403 -15.145 1.00 69.69 81 ASP A CA 1
ATOM 649 C C . ASP A 1 81 ? -1.453 -12.114 -13.867 1.00 69.69 81 ASP A C 1
ATOM 651 O O . ASP A 1 81 ? -1.971 -12.249 -12.758 1.00 69.69 81 ASP A O 1
ATOM 655 N N . PHE A 1 82 ? -0.227 -11.601 -14.004 1.00 67.44 82 PHE A N 1
ATOM 656 C CA . PHE A 1 82 ? 0.594 -11.204 -12.859 1.00 67.44 82 PHE A CA 1
ATOM 657 C C . PHE A 1 82 ? 0.005 -10.011 -12.086 1.00 67.44 82 PHE A C 1
ATOM 659 O O . PHE A 1 82 ? 0.026 -9.980 -10.853 1.00 67.44 82 PHE A O 1
ATOM 666 N N . LEU A 1 83 ? -0.541 -9.009 -12.787 1.00 76.69 83 LEU A N 1
ATOM 667 C CA . LEU A 1 83 ? -1.232 -7.885 -12.145 1.00 76.69 83 LEU A CA 1
ATOM 668 C C . LEU A 1 83 ? -2.479 -8.354 -11.392 1.00 76.69 83 LEU A C 1
ATOM 670 O O . LEU A 1 83 ? -2.773 -7.827 -10.317 1.00 76.69 83 LEU A O 1
ATOM 674 N N . HIS A 1 84 ? -3.195 -9.336 -11.935 1.00 77.50 84 HIS A N 1
ATOM 675 C CA . HIS A 1 84 ? -4.354 -9.935 -11.292 1.00 77.50 84 HIS A CA 1
ATOM 676 C C . HIS A 1 84 ? -3.954 -10.694 -10.020 1.00 77.50 84 HIS A C 1
ATOM 678 O O . HIS A 1 84 ? -4.563 -10.482 -8.973 1.00 77.50 84 HIS A O 1
ATOM 684 N N . GLU A 1 85 ? -2.879 -11.483 -10.062 1.00 76.94 85 GLU A N 1
ATOM 685 C CA . GLU A 1 85 ? -2.327 -12.174 -8.889 1.00 76.94 85 GLU A CA 1
ATOM 686 C C . GLU A 1 85 ? -1.900 -11.183 -7.791 1.00 76.94 85 GLU A C 1
ATOM 688 O O . GLU A 1 85 ? -2.329 -11.286 -6.641 1.00 76.94 85 GLU A O 1
ATOM 693 N N . GLN A 1 86 ? -1.158 -10.134 -8.158 1.00 77.00 86 GLN A N 1
ATOM 694 C CA . GLN A 1 86 ? -0.773 -9.053 -7.243 1.00 77.00 86 GLN A CA 1
ATOM 695 C C . GLN A 1 86 ? -1.982 -8.346 -6.614 1.00 77.00 86 GLN A C 1
ATOM 697 O O . GLN A 1 86 ? -1.934 -7.957 -5.443 1.00 77.00 86 GLN A O 1
ATOM 702 N N . LEU A 1 87 ? -3.053 -8.125 -7.383 1.00 82.44 87 LEU A N 1
ATOM 703 C CA . LEU A 1 87 ? -4.293 -7.538 -6.874 1.00 82.44 87 LEU A CA 1
ATOM 704 C C . LEU A 1 87 ? -4.978 -8.472 -5.877 1.00 82.44 87 LEU A C 1
ATOM 706 O O . LEU A 1 87 ? -5.376 -8.016 -4.807 1.00 82.44 87 LEU A O 1
ATOM 710 N N . GLN A 1 88 ? -5.046 -9.771 -6.170 1.00 84.12 88 GLN A N 1
ATOM 711 C CA . GLN A 1 88 ? -5.625 -10.763 -5.264 1.00 84.12 88 GLN A CA 1
ATOM 712 C C . GLN A 1 88 ? -4.859 -10.867 -3.939 1.00 84.12 88 GLN A C 1
ATOM 714 O O . GLN A 1 88 ? -5.479 -10.953 -2.872 1.00 84.12 8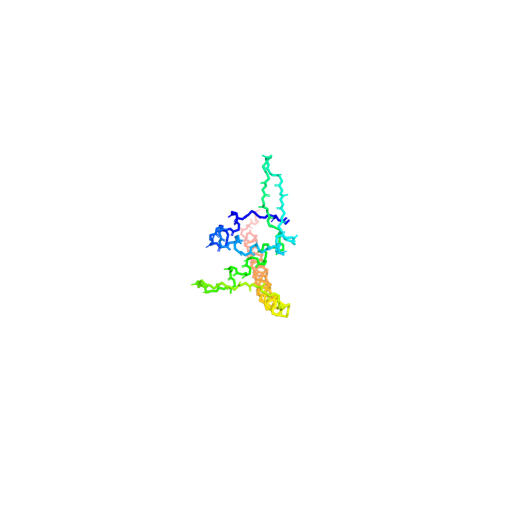8 GLN A O 1
ATOM 719 N N . GLU A 1 89 ? -3.526 -10.813 -3.971 1.00 82.06 89 GLU A N 1
ATOM 720 C CA . GLU A 1 89 ? -2.707 -10.772 -2.755 1.00 82.06 89 GLU A CA 1
ATOM 721 C C . GLU A 1 89 ? -2.999 -9.519 -1.922 1.00 82.06 89 GLU A C 1
ATOM 723 O O . GLU A 1 89 ? -3.225 -9.611 -0.711 1.00 82.06 89 GLU A O 1
ATOM 7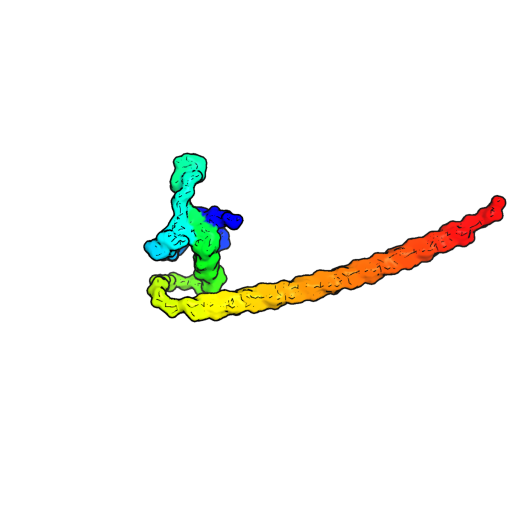28 N N . LYS A 1 90 ? -3.062 -8.345 -2.567 1.00 87.44 90 LYS A N 1
ATOM 729 C CA . LYS A 1 90 ? -3.385 -7.078 -1.890 1.00 87.44 90 LYS A CA 1
ATOM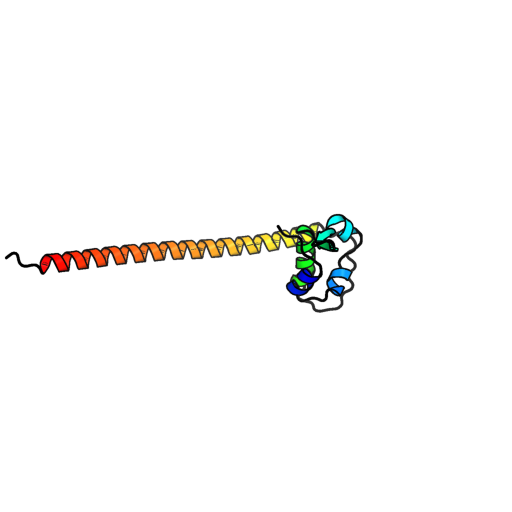 730 C C . LYS A 1 90 ? -4.787 -7.097 -1.290 1.00 87.44 90 LYS A C 1
ATOM 732 O O . LYS A 1 90 ? -4.951 -6.690 -0.143 1.00 87.44 90 LYS A O 1
ATOM 737 N N . ASP A 1 91 ? -5.777 -7.611 -2.013 1.00 90.94 91 ASP A N 1
ATOM 738 C CA . ASP A 1 91 ? -7.145 -7.754 -1.509 1.00 90.94 91 ASP A CA 1
ATOM 739 C C . ASP A 1 91 ? -7.206 -8.695 -0.303 1.00 90.94 91 ASP A C 1
ATOM 741 O O . ASP A 1 91 ? -7.917 -8.434 0.670 1.00 90.94 91 ASP A O 1
ATOM 745 N N . THR A 1 92 ? -6.424 -9.775 -0.324 1.00 92.12 92 THR A N 1
ATOM 746 C CA . THR A 1 92 ? -6.314 -10.700 0.810 1.00 92.12 92 THR A CA 1
ATOM 747 C C . THR A 1 92 ? -5.701 -10.009 2.026 1.00 92.12 92 THR A C 1
ATOM 749 O O . THR A 1 92 ? -6.229 -10.132 3.135 1.00 92.12 92 THR A O 1
ATOM 752 N N . GLN A 1 93 ? -4.641 -9.224 1.828 1.00 93.06 93 GLN A N 1
ATOM 753 C CA . GLN A 1 93 ? -4.019 -8.437 2.891 1.00 93.06 93 GLN A CA 1
ATOM 754 C C . GLN A 1 93 ? -4.987 -7.394 3.469 1.00 93.06 93 GLN A C 1
ATOM 756 O O . GLN A 1 93 ? -5.087 -7.257 4.688 1.00 93.06 93 GLN A O 1
ATOM 761 N N . ILE A 1 94 ? -5.754 -6.704 2.618 1.00 94.94 94 ILE A N 1
ATOM 762 C CA . ILE A 1 94 ? -6.774 -5.736 3.045 1.00 94.94 94 ILE A CA 1
ATOM 763 C C . ILE A 1 94 ? -7.846 -6.424 3.896 1.00 94.94 94 ILE A C 1
ATOM 765 O O . ILE A 1 94 ? -8.178 -5.921 4.968 1.00 94.94 94 ILE A O 1
ATOM 769 N N . LYS A 1 95 ? -8.341 -7.599 3.485 1.00 95.38 95 LYS A N 1
ATOM 770 C CA . LYS A 1 95 ? -9.311 -8.377 4.278 1.00 95.38 95 LYS A CA 1
ATOM 771 C C . LYS A 1 95 ? -8.755 -8.779 5.644 1.00 95.38 95 LYS A C 1
ATOM 773 O O . LYS A 1 95 ? -9.466 -8.706 6.644 1.00 95.38 95 LYS A O 1
ATOM 778 N N . GLN A 1 96 ? -7.489 -9.191 5.710 1.00 94.75 96 GLN A N 1
ATOM 779 C CA . GLN A 1 96 ? -6.834 -9.520 6.980 1.00 94.75 96 GLN A CA 1
ATOM 780 C C . GLN A 1 96 ? -6.705 -8.291 7.886 1.00 94.75 96 GLN A C 1
ATOM 782 O O . GLN A 1 96 ? -7.011 -8.377 9.075 1.00 94.75 96 GLN A O 1
ATOM 787 N N . MET A 1 97 ? -6.309 -7.144 7.329 1.00 96.12 97 MET A N 1
ATOM 788 C CA . MET A 1 97 ? -6.226 -5.885 8.072 1.00 96.12 97 MET A CA 1
ATOM 789 C C . MET A 1 97 ? -7.592 -5.421 8.581 1.00 96.12 97 MET A C 1
ATOM 791 O O . MET A 1 97 ? -7.688 -5.016 9.735 1.00 96.12 97 MET A O 1
ATOM 795 N N . GLN A 1 98 ? -8.646 -5.516 7.765 1.00 95.06 98 GLN A N 1
ATOM 796 C CA . GLN A 1 98 ? -10.016 -5.205 8.188 1.00 95.06 98 GLN A CA 1
ATOM 797 C C . GLN A 1 98 ? -10.448 -6.093 9.355 1.00 95.06 98 GLN A C 1
ATOM 799 O O . GLN A 1 98 ? -10.897 -5.585 10.374 1.00 95.06 98 GLN A O 1
ATOM 804 N N . LYS A 1 99 ? -10.205 -7.407 9.270 1.00 97.31 99 LYS A N 1
ATOM 805 C CA . LYS A 1 99 ? -10.517 -8.335 10.364 1.00 97.31 99 LYS A CA 1
ATOM 806 C C . LYS A 1 99 ? -9.781 -7.983 11.660 1.00 97.31 99 LYS A C 1
ATOM 808 O O . LYS A 1 99 ? -10.372 -8.053 12.733 1.00 97.31 99 LYS A O 1
ATOM 813 N N . LEU A 1 100 ? -8.497 -7.633 11.576 1.00 97.38 100 LEU A N 1
ATOM 814 C CA . LEU A 1 100 ? -7.710 -7.211 12.741 1.00 97.38 100 LEU A CA 1
ATOM 815 C C . LEU A 1 100 ? -8.242 -5.905 13.340 1.00 97.38 100 LEU A C 1
ATOM 817 O O . LEU A 1 100 ? -8.323 -5.780 14.560 1.00 97.38 100 LEU A O 1
ATOM 821 N N . LEU A 1 101 ? -8.631 -4.955 12.491 1.00 97.69 101 LEU A N 1
ATOM 822 C CA . LEU A 1 101 ? -9.217 -3.691 12.921 1.00 97.69 101 LEU A CA 1
ATOM 823 C C . LEU A 1 101 ? -10.562 -3.908 13.625 1.00 97.69 101 LEU A C 1
ATOM 825 O O . LEU A 1 101 ? -10.774 -3.351 14.700 1.00 97.69 101 LEU A O 1
ATOM 829 N N . ASP A 1 102 ? -11.431 -4.756 13.076 1.00 97.81 102 ASP A N 1
ATOM 830 C CA . ASP A 1 102 ? -12.722 -5.093 13.684 1.00 97.81 102 ASP A CA 1
ATOM 831 C C . ASP A 1 102 ? -12.535 -5.757 15.056 1.00 97.81 102 ASP A C 1
ATOM 833 O O . ASP A 1 102 ? -13.200 -5.399 16.030 1.00 97.81 102 ASP A O 1
ATOM 837 N N . GLN A 1 103 ? -11.570 -6.678 15.170 1.00 97.56 103 GLN A N 1
ATOM 838 C CA . GLN A 1 103 ? -11.207 -7.294 16.451 1.00 97.56 103 GLN A CA 1
ATOM 839 C C . GLN A 1 103 ? -10.719 -6.255 17.462 1.00 97.56 103 GLN A C 1
ATOM 841 O O . GLN A 1 103 ? -11.120 -6.291 18.626 1.00 97.56 103 GLN A O 1
ATOM 846 N N . GLN A 1 104 ? -9.878 -5.315 17.030 1.00 97.38 104 GLN A N 1
ATOM 847 C CA . GLN A 1 104 ? -9.394 -4.246 17.894 1.00 97.38 104 GLN A CA 1
ATOM 848 C C . GLN A 1 104 ? -10.543 -3.353 18.374 1.00 97.38 104 GLN A C 1
ATOM 850 O O . GLN A 1 104 ? -10.619 -3.065 19.565 1.00 97.38 104 GLN A O 1
ATOM 855 N N . GLN A 1 105 ? -11.466 -2.967 17.489 1.00 97.38 105 GLN A N 1
ATOM 856 C CA . GLN A 1 105 ? -12.634 -2.161 17.855 1.00 97.38 105 GLN A CA 1
ATOM 857 C C . GLN A 1 105 ? -13.519 -2.871 18.883 1.00 97.38 105 GLN A C 1
ATOM 859 O O . GLN A 1 105 ? -13.931 -2.256 19.867 1.00 97.38 105 GLN A O 1
ATOM 864 N N . GLN A 1 106 ? -13.766 -4.172 18.701 1.00 97.56 106 GLN A N 1
ATOM 865 C CA . GLN A 1 106 ? -14.547 -4.964 19.650 1.00 97.56 106 GLN A CA 1
ATOM 866 C C . GLN A 1 106 ? -13.870 -5.037 21.026 1.00 97.56 106 GLN A C 1
ATOM 868 O O . GLN A 1 106 ? -14.528 -4.840 22.048 1.00 97.56 106 GLN A O 1
ATOM 873 N N .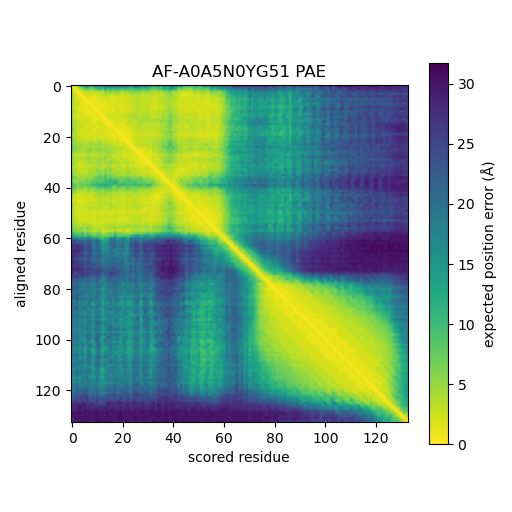 LEU A 1 107 ? -12.557 -5.280 21.059 1.00 97.69 107 LEU A N 1
ATOM 874 C CA . LEU A 1 107 ? -11.787 -5.317 22.303 1.00 97.69 107 LEU A CA 1
ATOM 875 C C . LEU A 1 107 ? -11.781 -3.958 23.009 1.00 97.69 107 LEU A C 1
ATOM 877 O O . LEU A 1 107 ? -11.970 -3.900 24.222 1.00 97.69 107 LEU A O 1
ATOM 881 N N . THR A 1 108 ? -11.616 -2.862 22.265 1.00 97.38 108 THR A N 1
ATOM 882 C CA . THR A 1 108 ? -11.685 -1.503 22.817 1.00 97.38 108 THR A CA 1
ATOM 883 C C . THR A 1 108 ? -13.061 -1.209 23.407 1.00 97.38 108 THR A C 1
ATOM 885 O O . THR A 1 108 ? -13.143 -0.669 24.508 1.00 97.38 108 THR A O 1
ATOM 888 N N . LEU A 1 109 ? -14.142 -1.603 22.727 1.00 97.50 109 LEU A N 1
ATOM 889 C CA . LEU A 1 109 ? -15.498 -1.430 23.246 1.00 97.50 109 LEU A CA 1
ATOM 890 C C . LEU A 1 109 ? -15.698 -2.210 24.552 1.00 97.50 109 LEU A C 1
ATOM 892 O O . LEU A 1 109 ? -16.211 -1.659 25.524 1.00 97.50 109 LEU A O 1
ATOM 896 N N . GLN A 1 110 ? -15.252 -3.466 24.596 1.00 97.19 110 GLN A N 1
ATOM 897 C CA . GLN A 1 110 ? -15.340 -4.294 25.798 1.00 97.19 110 GLN A CA 1
ATOM 898 C C . GLN A 1 110 ? -14.529 -3.701 26.960 1.00 97.19 110 GLN A C 1
ATOM 900 O O . GLN A 1 110 ? -15.016 -3.670 28.090 1.00 97.19 110 GLN A O 1
ATOM 905 N N . ALA A 1 111 ? -13.316 -3.211 26.696 1.00 95.88 111 ALA A N 1
ATOM 906 C CA . ALA A 1 111 ? -12.481 -2.565 27.705 1.00 95.88 111 ALA A CA 1
ATOM 907 C C . ALA A 1 111 ? -13.145 -1.295 28.256 1.00 95.88 111 ALA A C 1
ATOM 909 O O . ALA A 1 111 ? -13.204 -1.118 29.470 1.00 95.88 111 ALA A O 1
ATOM 910 N N . ASN A 1 112 ? -13.717 -0.454 27.390 1.00 96.69 112 ASN A N 1
ATOM 911 C CA . ASN A 1 112 ? -14.423 0.757 27.811 1.00 96.69 112 ASN A CA 1
ATOM 912 C C . ASN A 1 112 ? -15.634 0.436 28.699 1.00 96.69 112 ASN A C 1
ATOM 914 O O . ASN A 1 112 ? -15.799 1.059 29.742 1.00 96.69 112 ASN A O 1
ATOM 918 N N . GLN A 1 113 ? -16.423 -0.584 28.348 1.00 95.81 113 GLN A N 1
ATOM 919 C CA . GLN A 1 113 ? -17.547 -1.038 29.178 1.00 95.81 113 GLN A CA 1
ATOM 920 C C . GLN A 1 113 ? -17.096 -1.557 30.550 1.00 95.81 113 GLN A C 1
ATOM 922 O O . GLN A 1 113 ? -17.791 -1.378 31.547 1.00 95.81 113 GLN A O 1
ATOM 927 N N . GLN A 1 114 ? -15.950 -2.239 30.622 1.00 95.31 114 GLN A N 1
ATOM 928 C CA . GLN A 1 114 ? -15.392 -2.688 31.899 1.00 95.31 114 GLN A CA 1
ATOM 929 C C . GLN A 1 114 ? -14.905 -1.509 32.745 1.00 95.31 114 GLN A C 1
ATOM 931 O O . GLN A 1 114 ? -15.144 -1.495 33.949 1.00 95.31 114 GLN A O 1
ATOM 936 N N . ILE A 1 115 ? -14.262 -0.517 32.122 1.00 96.19 115 ILE A N 1
ATOM 937 C CA . ILE A 1 115 ? -13.812 0.706 32.796 1.00 96.19 115 ILE A CA 1
ATOM 938 C C . ILE A 1 115 ? -15.006 1.473 33.368 1.00 96.19 115 ILE A C 1
ATOM 940 O O . ILE A 1 115 ? -14.956 1.865 34.528 1.00 96.19 115 ILE A O 1
ATOM 944 N N . GLU A 1 116 ? -16.080 1.636 32.597 1.00 95.19 116 GLU A N 1
ATOM 945 C CA . GLU A 1 116 ? -17.306 2.308 33.041 1.00 95.19 116 G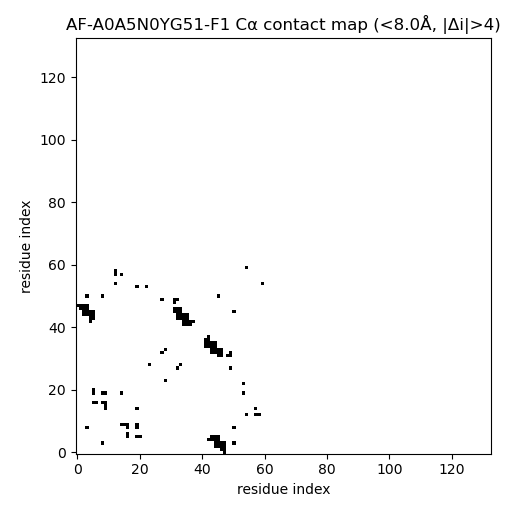LU A CA 1
ATOM 946 C C . GLU A 1 116 ? -17.906 1.620 34.275 1.00 95.19 116 GLU A C 1
ATOM 948 O O . GLU A 1 116 ? -18.105 2.260 35.304 1.00 95.19 116 GLU A O 1
ATOM 953 N N . LYS A 1 117 ? -18.055 0.289 34.244 1.00 94.56 117 LYS A N 1
ATOM 954 C CA . LYS A 1 117 ? -18.541 -0.484 35.401 1.00 94.56 117 LYS A CA 1
ATOM 955 C C . LYS A 1 117 ? -17.656 -0.338 36.637 1.00 94.56 117 LYS A C 1
ATOM 957 O O . LYS A 1 117 ? -18.165 -0.258 37.751 1.00 94.56 117 LYS A O 1
ATOM 962 N N . LEU A 1 118 ? -16.334 -0.332 36.463 1.00 93.81 118 LEU A N 1
ATOM 963 C CA . LEU A 1 118 ? -15.402 -0.130 37.575 1.00 93.81 118 LEU A CA 1
ATOM 964 C C . LEU A 1 118 ? -15.511 1.289 38.145 1.00 93.81 118 LEU A C 1
ATOM 966 O O . LEU A 1 118 ? -15.450 1.462 39.359 1.00 93.81 118 LEU A O 1
ATOM 970 N N . GLN A 1 119 ? -15.699 2.298 37.292 1.00 92.81 119 GLN A N 1
ATOM 971 C CA . GLN A 1 119 ? -15.916 3.680 37.722 1.00 92.81 119 GLN A CA 1
ATOM 972 C C . GLN A 1 119 ? -17.226 3.833 38.502 1.00 92.81 119 GLN A C 1
ATOM 974 O O . GLN A 1 119 ? -17.224 4.479 39.547 1.00 92.81 119 GLN A O 1
ATOM 979 N N . GLU A 1 120 ? -18.313 3.204 38.050 1.00 91.88 120 GLU A N 1
ATOM 980 C CA . GLU A 1 120 ? -19.592 3.169 38.772 1.00 91.88 120 GLU A CA 1
ATOM 981 C C . GLU A 1 120 ? -19.450 2.502 40.146 1.00 91.88 120 GLU A C 1
ATOM 983 O O . GLU A 1 120 ? -19.887 3.056 41.153 1.00 91.88 120 GLU A O 1
ATOM 988 N N . GLN A 1 121 ? -18.791 1.339 40.215 1.00 90.69 121 GLN A N 1
ATOM 989 C CA . GLN A 1 121 ? -18.550 0.635 41.480 1.00 90.69 121 GLN A CA 1
ATOM 990 C C . GLN A 1 121 ? -17.731 1.472 42.464 1.00 90.69 121 GLN A C 1
ATOM 992 O O . GLN A 1 121 ? -18.046 1.503 43.652 1.00 90.69 121 GLN A O 1
ATOM 997 N N . LEU A 1 122 ? -16.700 2.168 41.975 1.00 89.00 122 LEU A N 1
ATOM 998 C CA . LEU A 1 122 ? -15.920 3.084 42.800 1.00 89.00 122 LEU A CA 1
ATOM 999 C C . LEU A 1 122 ? -16.788 4.238 43.313 1.00 89.00 122 LEU A C 1
ATOM 1001 O O . LEU A 1 122 ? -16.746 4.527 44.503 1.00 89.00 122 LEU A O 1
ATOM 1005 N N . GLN A 1 123 ? -17.599 4.870 42.459 1.00 83.56 123 GLN A N 1
ATOM 1006 C CA . GLN A 1 123 ? -18.492 5.959 42.877 1.00 83.56 123 GLN A CA 1
ATOM 1007 C C . GLN A 1 123 ? -19.473 5.523 43.969 1.00 83.56 123 GLN A C 1
ATOM 1009 O O . GLN A 1 123 ? -19.617 6.245 44.954 1.00 83.56 123 GLN A O 1
ATOM 1014 N N . LEU A 1 124 ? -20.091 4.346 43.827 1.00 80.44 124 LEU A N 1
ATOM 1015 C CA . LEU A 1 124 ? -20.998 3.781 44.832 1.00 80.44 124 LEU A CA 1
ATOM 1016 C C . LEU A 1 124 ? -20.286 3.534 46.167 1.00 80.44 124 LEU A C 1
ATOM 1018 O O . LEU A 1 124 ? -20.787 3.943 47.210 1.00 80.44 124 LEU A O 1
ATOM 1022 N N . ALA A 1 125 ? -19.083 2.952 46.140 1.00 76.81 125 ALA A N 1
ATOM 1023 C CA . ALA A 1 125 ? -18.288 2.745 47.351 1.00 76.81 125 ALA A CA 1
ATOM 1024 C C . ALA A 1 125 ? -17.956 4.071 48.064 1.00 76.81 125 ALA A C 1
ATOM 1026 O O . ALA A 1 125 ? -18.072 4.163 49.282 1.00 76.81 125 ALA A O 1
ATOM 1027 N N . TYR A 1 126 ? -17.625 5.130 47.317 1.00 69.94 126 TYR A N 1
ATOM 1028 C CA . TYR A 1 126 ? -17.389 6.459 47.896 1.00 69.94 126 TYR A CA 1
ATOM 1029 C C . TYR A 1 126 ? -18.653 7.127 48.456 1.00 69.94 126 TYR A C 1
ATOM 1031 O O . TYR A 1 126 ? -18.530 7.987 49.324 1.00 69.94 126 TYR A O 1
ATOM 1039 N N . THR A 1 127 ? -19.850 6.771 47.974 1.00 64.44 127 THR A N 1
ATOM 1040 C CA . THR A 1 127 ? -21.111 7.333 48.494 1.00 64.44 127 THR A CA 1
ATOM 1041 C C . THR A 1 127 ? -21.611 6.607 49.743 1.00 64.44 127 THR A C 1
ATOM 1043 O O . THR A 1 127 ? -22.300 7.218 50.553 1.00 64.44 127 THR A O 1
ATOM 1046 N N . GLU A 1 128 ? -21.253 5.334 49.935 1.00 59.56 128 GLU A N 1
ATOM 1047 C CA . GLU A 1 128 ? -21.591 4.576 51.150 1.00 59.56 128 GLU A CA 1
ATOM 1048 C C . GLU A 1 128 ? -20.651 4.874 52.335 1.00 59.56 128 GLU A C 1
ATOM 1050 O O . GLU A 1 128 ? -21.046 4.700 53.487 1.00 59.56 128 GLU A O 1
ATOM 1055 N N . GLU A 1 129 ? -19.427 5.354 52.084 1.00 57.78 129 GLU A N 1
ATOM 1056 C CA . GLU A 1 129 ? -18.436 5.652 53.132 1.00 57.78 129 GLU A CA 1
ATOM 1057 C C . GLU A 1 129 ? -18.504 7.077 53.712 1.00 57.78 129 GLU A C 1
ATOM 1059 O O . GLU A 1 129 ? -17.780 7.366 54.664 1.00 57.78 129 GLU A O 1
ATOM 1064 N N . THR A 1 130 ? -19.356 7.974 53.204 1.00 51.00 130 THR A N 1
ATOM 1065 C CA . THR A 1 130 ? -19.622 9.268 53.859 1.00 51.00 130 THR A CA 1
ATOM 1066 C C . THR A 1 130 ? -20.754 9.111 54.877 1.00 51.00 130 THR A C 1
ATOM 1068 O O . THR A 1 130 ? -21.907 8.997 54.456 1.00 51.00 130 THR A O 1
ATOM 1071 N N . PRO A 1 131 ? -20.482 9.114 56.199 1.00 50.94 131 PRO A N 1
ATOM 1072 C CA . PRO A 1 131 ? -21.545 9.201 57.188 1.00 50.94 131 PRO A CA 1
ATOM 1073 C C . PRO A 1 131 ? -22.146 10.608 57.106 1.00 50.94 131 PRO A C 1
ATOM 1075 O O . PRO A 1 131 ? -21.411 11.596 57.089 1.00 50.94 131 PRO A O 1
ATOM 1078 N N . GLU A 1 132 ? -23.472 10.696 57.026 1.00 54.00 132 GLU A N 1
ATOM 1079 C CA . GLU A 1 132 ? -24.188 11.943 57.300 1.00 54.00 132 GLU A CA 1
ATOM 1080 C C . GLU A 1 132 ? -23.903 12.350 58.759 1.00 54.00 132 GLU A C 1
ATOM 1082 O O . GLU A 1 132 ? -24.359 11.674 59.683 1.00 54.00 132 GLU A O 1
ATOM 1087 N N . ASP A 1 133 ? -23.115 13.415 58.947 1.00 46.78 133 ASP A N 1
ATOM 1088 C CA . ASP A 1 133 ? -23.015 14.192 60.197 1.00 46.78 133 ASP A CA 1
ATOM 1089 C C . ASP A 1 133 ? -24.045 15.337 60.193 1.00 46.78 133 ASP A C 1
ATOM 1091 O O . ASP A 1 133 ? -24.174 16.023 59.146 1.00 46.78 133 ASP A O 1
#

InterPro domains:
  IPR007489 Regulator of chromosome segregation-like, C-terminal domain [PF04394] (85-123)

Solvent-accessible surface area (backbone atoms only — not comparable to full-atom values): 7869 Å² total; per-residue (Å²): 138,74,65,38,37,59,65,58,50,18,66,74,60,75,44,54,56,63,63,54,54,73,67,57,41,74,70,50,35,73,76,26,44,46,79,44,74,55,95,88,38,83,39,63,27,30,34,61,69,42,46,51,57,51,48,47,64,58,70,71,48,93,64,95,60,98,69,90,72,77,85,72,88,85,54,70,65,61,54,50,53,52,53,50,51,53,48,53,53,50,52,51,51,49,53,52,52,49,53,52,49,54,52,49,53,53,51,50,54,54,50,50,55,51,50,51,54,52,52,51,53,50,52,52,54,61,61,71,69,57,79,90,126